Protein 4HS2 (pdb70)

Secondary structure (DSSP, 8-state):
---TTTHHHHHHHHHHTT-HHHHHHHHHHHHHTHHHHTTSHHHHHHHHH-HHHHHHHHHHHHT-

GO terms:
  GO:0005634 nucleus (C, IDA)
  GO:0031463 Cul3-RING ubiquitin ligase complex (C, IDA)
  GO:0005634 nucleus (C, EXP)
  GO:0005737 cytoplasm (C, EXP)
  GO:0016607 nuclear speck (C, EXP)
  GO:0043161 proteasome-mediated ubiquitin-dependent protein catabolic process (P, IMP)
  GO:0005634 nucleus (C, TAS)
  GO:0005654 nucleoplasm (C, TAS)
  GO:0005829 cytosol (C, TAS)
  GO:0042802 identical protein binding (F, IPI)
  GO:0005515 protein binding (F, IPI)
  GO:0140678 molecular function inhibitor activity (F, EXP)
  GO:0000209 protein polyubiquitination (P, IDA)
  GO:0031625 ubiquitin protein ligase binding (F, IPI)

Sequence (64 aa):
NLSVENAAEILILLADLHSADQQLKTQAVDFINYHASDVLEETSSGWKSSMVVSHPHLVAEEAYRSSLASA

InterPro domains:
  IPR000210 BTB/POZ domain [PF00651] (192-296)
  IPR000210 BTB/POZ domain [PS50097] (200-262)
  IPR000210 BTB/POZ domain [SM00225] (200-297)
  IPR002083 MATH/TRAF domain [PF22486] (33-161)
  IPR002083 MATH/TRAF domain [PS50144] (31-161)
  IPR002083 MATH/TRAF domain [SM00061] (36-142)
  IPR008974 TRAF-like [G3DSA:2.60.210.10] (29-166)
  IPR011333 SKP1/BTB/POZ domain superfamily [G3DSA:3.30.710.10] (175-291)
  IPR011333 SKP1/BTB/POZ domain superfamily [SSF54695] (180-295)
  IPR034089 SPOP, C-terminal BACK domain [cd18518] (297-367)
  IPR056423 BPM/SPOP, BACK domain [PF24570] (301-351)

B-factor: mean 21.27, std 11.85, range [11.07, 123.41]

Nearest PDB structures (foldseek):
  4hs2-assembly1_A-2  TM=1.016E+00  e=7.572E-09  Homo sapiens
  8dws-assembly1_A  TM=9.805E-01  e=1.292E-07  Homo sapiens
  8dwv-assembly1_E  TM=9.984E-01  e=2.475E-07  Homo sapiens
  8dws-assembly1_D  TM=9.705E-01  e=1.082E-07  Homo sapiens
  4j8z-assembly1_A  TM=1.003E+00  e=4.470E-07  Homo sapiens

Organism: Homo sapiens (NCBI:txid9606)

Foldseek 3Di:
DDDLQCLLVQCVVCVVVVVVVSNVVSLVVCLVVVVSSVPYPSNVVCCVPPVVSVVVSVVVNVVD

Radius of gyration: 10.22 Å; Cα contacts (8 Å, |Δi|>4): 67; chains: 1; bounding box: 22×24×21 Å

CATH classification: 1.25.40.420

Solvent-accessible surface area: 4207 Å² total; per-residue (Å²): 191,47,28,41,124,40,0,2,87,39,0,33,90,0,40,120,129,93,35,110,140,65,36,80,83,0,8,78,41,3,30,190,60,30,92,80,0,75,128,20,89,8,32,116,70,0,65,128,65,51,79,100,0,37,59,63,5,154,186,34,93,72,97,116

Structure (mmCIF, N/CA/C/O backbone):
data_4HS2
#
_entry.id   4HS2
#
_cell.length_a   57.650
_cell.length_b   57.650
_cell.length_c   102.810
_cell.angle_alpha   90.000
_cell.angle_beta   90.000
_cell.angle_gamma   120.000
#
_symmetry.space_group_name_H-M   'P 61 2 2'
#
loop_
_entity.id
_entity.type
_entity.pdbx_description
1 polymer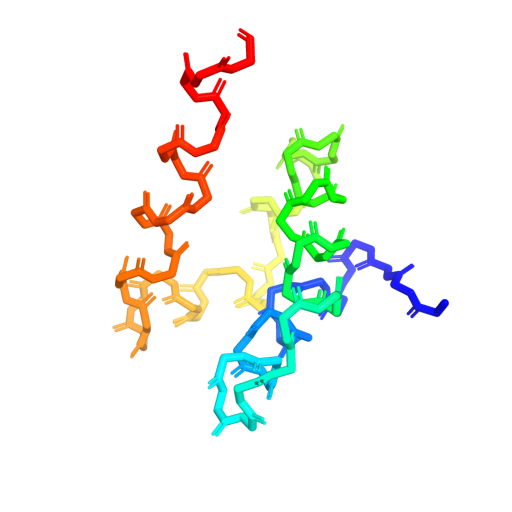 'Speckle-type POZ protein'
2 water water
#
loop_
_atom_site.group_PDB
_atom_site.id
_atom_site.type_symbol
_atom_site.label_atom_id
_atom_site.label_alt_id
_atom_site.label_comp_id
_atom_site.label_asym_id
_atom_site.label_entity_id
_atom_site.label_seq_id
_atom_site.pdbx_PDB_ins_code
_atom_site.Cartn_x
_atom_site.Cartn_y
_atom_site.Cartn_z
_atom_site.occupancy
_atom_site.B_iso_or_equiv
_atom_site.auth_seq_id
_atom_site.auth_comp_id
_atom_site.auth_asym_id
_atom_site.auth_atom_id
_atom_site.pdbx_PDB_model_num
ATOM 1 N N . ASN A 1 32 ? 12.672 2.861 2.785 1.00 44.96 296 ASN A N 1
ATOM 2 C CA . ASN A 1 32 ? 13.929 2.670 3.603 1.00 35.41 296 ASN A CA 1
ATOM 3 C C . ASN A 1 32 ? 15.092 3.613 3.265 1.00 28.44 296 ASN A C 1
ATOM 4 O O . ASN A 1 32 ? 16.198 3.447 3.787 1.00 27.10 296 ASN A O 1
ATOM 9 N N . LEU A 1 33 ? 14.859 4.588 2.398 1.00 20.86 297 LEU A N 1
ATOM 10 C CA . LEU A 1 33 ? 15.817 5.648 2.177 1.00 17.07 297 LEU A CA 1
ATOM 11 C C . LEU A 1 33 ? 15.820 6.561 3.386 1.00 15.09 297 LEU A C 1
ATOM 12 O O . LEU A 1 33 ? 14.779 6.918 3.926 1.00 18.78 297 LEU A O 1
ATOM 17 N N . SER A 1 34 ? 17.021 6.951 3.766 1.00 14.20 298 SER A N 1
ATOM 18 C CA . SER A 1 34 ? 17.249 7.860 4.855 1.00 14.73 298 SER A CA 1
ATOM 19 C C . SER A 1 34 ? 18.300 8.865 4.457 1.00 13.77 298 SER A C 1
ATOM 20 O O . SER A 1 34 ? 19.094 8.625 3.551 1.00 13.65 298 SER A O 1
ATOM 23 N N . VAL A 1 35 ? 18.322 10.000 5.148 1.00 13.78 299 VAL A N 1
ATOM 24 C CA . VAL A 1 35 ? 19.370 10.977 4.880 1.00 12.67 299 VAL A CA 1
ATOM 25 C C . VAL A 1 35 ? 20.758 10.311 4.965 1.00 12.65 299 VAL A C 1
ATOM 26 O O . VAL A 1 35 ? 21.618 10.519 4.115 1.00 13.73 299 VAL A O 1
ATOM 30 N N . GLU A 1 36 ? 20.958 9.508 6.009 1.00 12.68 300 GLU A N 1
ATOM 31 C CA . GLU A 1 36 ? 22.253 8.911 6.270 1.00 12.60 300 GLU A CA 1
ATOM 32 C C . GLU A 1 36 ? 22.671 7.818 5.283 1.00 11.68 300 GLU A C 1
ATOM 33 O O . GLU A 1 36 ? 23.868 7.572 5.132 1.00 13.60 300 GLU A O 1
ATOM 39 N N . ASN A 1 37 ? 21.710 7.144 4.645 1.00 11.91 301 ASN A N 1
ATOM 40 C CA . ASN A 1 37 ? 22.063 6.084 3.689 1.00 13.13 301 ASN A CA 1
ATOM 41 C C . ASN A 1 37 ? 21.894 6.480 2.217 1.00 11.76 301 ASN A C 1
ATOM 42 O O . ASN A 1 37 ? 22.237 5.660 1.346 1.00 13.78 301 ASN A O 1
ATOM 47 N N . ALA A 1 38 ? 21.370 7.672 1.933 1.00 12.72 302 ALA A N 1
ATOM 48 C CA . ALA A 1 38 ? 20.871 7.941 0.578 1.00 13.03 302 ALA A CA 1
ATOM 49 C C . AL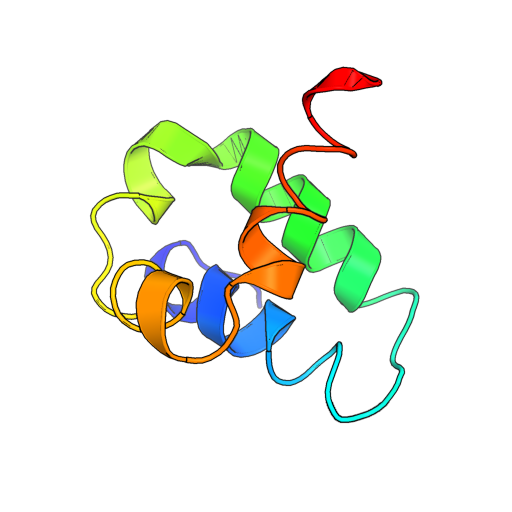A A 1 38 ? 21.984 7.885 -0.474 1.00 12.61 302 ALA A C 1
ATOM 50 O O . ALA A 1 38 ? 21.772 7.286 -1.542 1.00 12.47 302 ALA A O 1
ATOM 52 N N . ALA A 1 39 ? 23.147 8.513 -0.194 1.00 11.86 303 ALA A N 1
ATOM 53 C CA . ALA A 1 39 ? 24.264 8.478 -1.149 1.00 11.07 303 ALA A CA 1
ATOM 54 C C . ALA A 1 39 ? 24.722 7.037 -1.390 1.00 11.54 303 ALA A C 1
ATOM 55 O O . ALA A 1 39 ? 24.969 6.623 -2.537 1.00 12.01 303 ALA A O 1
ATOM 57 N N . GLU A 1 40 ? 24.841 6.258 -0.317 1.00 12.43 304 GLU A N 1
ATOM 58 C CA . GLU A 1 40 ? 25.234 4.862 -0.434 1.00 12.87 304 GLU A CA 1
ATOM 59 C C . GLU A 1 40 ? 24.219 4.024 -1.226 1.00 11.99 304 GLU A C 1
ATOM 60 O O . GLU A 1 40 ? 24.609 3.149 -2.018 1.00 13.48 304 GLU A O 1
ATOM 66 N N . ILE A 1 41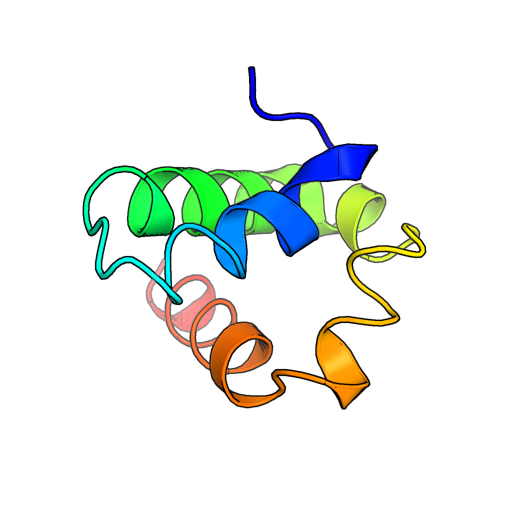 ? 22.939 4.305 -1.065 1.00 12.99 305 ILE A N 1
ATOM 67 C CA . ILE A 1 41 ? 21.903 3.622 -1.837 1.00 12.87 305 ILE A CA 1
ATOM 68 C C . ILE A 1 41 ? 22.023 4.006 -3.314 1.00 13.42 305 ILE A C 1
ATOM 69 O O . ILE A 1 41 ? 21.877 3.145 -4.179 1.00 14.48 305 ILE A O 1
ATOM 74 N N . LEU A 1 42 ? 22.309 5.273 -3.609 1.00 12.14 306 LEU A N 1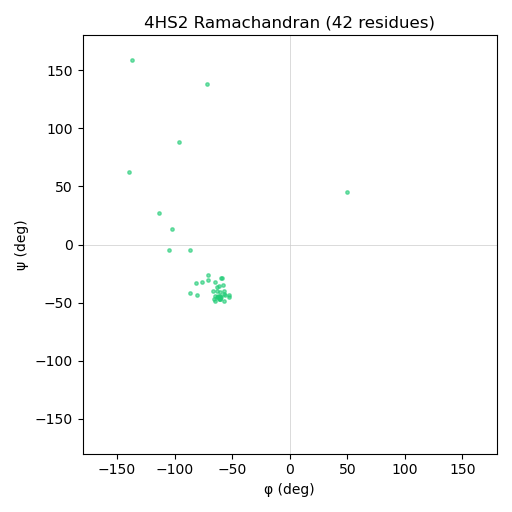
ATOM 75 C CA . LEU A 1 42 ? 22.513 5.703 -4.991 1.00 13.22 306 LEU A CA 1
ATOM 76 C C . LEU A 1 42 ? 23.672 4.933 -5.616 1.00 12.30 306 LEU A C 1
ATOM 77 O O . LEU A 1 42 ? 23.564 4.459 -6.756 1.00 13.73 306 LEU A O 1
ATOM 82 N N . ILE A 1 43 ? 24.777 4.801 -4.883 1.00 12.10 307 ILE A N 1
ATOM 83 C CA . ILE A 1 43 ? 25.927 4.024 -5.375 1.00 12.49 307 ILE A CA 1
ATOM 84 C C . ILE A 1 43 ? 25.511 2.591 -5.680 1.00 13.19 307 ILE A C 1
ATOM 85 O O . ILE A 1 43 ? 25.862 2.052 -6.733 1.00 13.44 307 ILE A O 1
ATOM 90 N N A LEU A 1 44 ? 24.757 1.946 -4.779 0.50 13.23 308 LEU A N 1
ATOM 91 N N B LEU A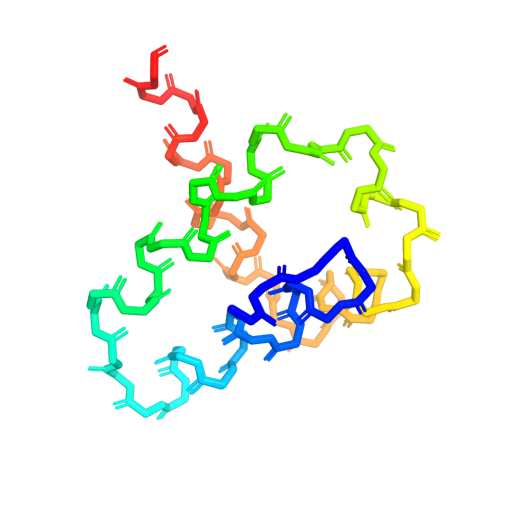 1 44 ? 24.746 2.004 -4.769 0.50 13.76 308 LEU A N 1
ATOM 92 C CA A LEU A 1 44 ? 24.336 0.539 -4.997 0.50 12.61 308 LEU A CA 1
ATOM 93 C CA B LEU A 1 44 ? 24.322 0.623 -4.886 0.50 13.77 308 LEU A CA 1
ATOM 94 C C A LEU A 1 44 ? 23.311 0.409 -6.106 0.50 12.83 308 LEU A C 1
ATOM 95 C C B LEU A 1 44 ? 23.344 0.440 -6.059 0.50 13.00 308 LEU A C 1
ATOM 96 O O A LEU A 1 44 ? 23.298 -0.600 -6.837 0.50 15.65 308 LEU A O 1
ATOM 97 O O B LEU A 1 44 ? 23.446 -0.543 -6.816 0.50 15.40 308 LEU A O 1
ATOM 106 N N . ALA A 1 45 ? 22.438 1.402 -6.240 1.00 14.51 309 ALA A N 1
ATOM 107 C CA . ALA A 1 45 ? 21.468 1.390 -7.347 1.00 13.64 309 ALA A CA 1
ATOM 108 C C . ALA A 1 45 ? 22.219 1.476 -8.680 1.00 13.74 309 ALA A C 1
ATOM 109 O O . ALA A 1 45 ? 21.921 0.739 -9.620 1.00 17.10 309 ALA A O 1
ATOM 111 N N . ASP A 1 46 ? 23.218 2.339 -8.740 1.00 14.17 310 ASP A N 1
ATOM 112 C CA . ASP A 1 46 ? 24.031 2.475 -9.955 1.00 15.24 310 ASP A CA 1
ATOM 113 C C . ASP A 1 46 ? 24.807 1.195 -10.249 1.00 14.86 310 ASP A C 1
ATOM 114 O O . ASP A 1 46 ? 24.840 0.709 -11.389 1.00 16.58 310 ASP A O 1
ATOM 119 N N . LEU A 1 47 ? 25.408 0.617 -9.205 1.00 14.33 311 LEU A N 1
ATOM 120 C CA . LEU A 1 47 ? 26.223 -0.593 -9.353 1.00 13.58 311 LEU A CA 1
ATOM 121 C C . LEU A 1 47 ? 25.415 -1.733 -9.998 1.00 13.63 311 LEU A C 1
ATOM 122 O O . LEU A 1 47 ? 25.932 -2.491 -10.823 1.00 16.92 311 LEU A O 1
ATOM 127 N N . HIS A 1 48 ? 24.154 -1.846 -9.593 1.00 13.46 312 HIS A N 1
ATOM 128 C CA . HIS A 1 48 ? 23.283 -2.914 -10.054 1.00 13.37 312 HIS A CA 1
ATOM 129 C C . HIS A 1 48 ? 22.290 -2.495 -11.116 1.00 14.50 312 HIS A C 1
ATOM 130 O O . HIS A 1 48 ? 21.321 -3.205 -11.405 1.00 14.96 312 HIS A O 1
ATOM 137 N N . SER A 1 49 ? 22.507 -1.322 -11.692 1.00 15.13 313 SER A N 1
ATOM 138 C CA . SER A 1 49 ? 21.647 -0.810 -12.776 1.00 16.81 313 SER A CA 1
ATOM 139 C C . SER A 1 49 ? 20.161 -0.890 -12.436 1.00 16.94 313 SER A C 1
ATOM 140 O O . SER A 1 49 ? 19.311 -1.280 -13.259 1.00 17.70 313 SER A O 1
ATOM 143 N N . ALA A 1 50 ? 19.854 -0.473 -11.208 1.00 16.84 314 ALA A N 1
ATOM 144 C CA . ALA A 1 50 ? 18.499 -0.550 -10.660 1.00 17.70 314 ALA A CA 1
ATOM 145 C C . ALA A 1 50 ? 17.880 0.815 -10.897 1.00 16.46 314 ALA A C 1
ATOM 146 O O . ALA A 1 50 ? 17.989 1.706 -10.057 1.00 18.28 314 ALA A O 1
ATOM 148 N N . ASP A 1 51 ? 17.272 0.987 -12.067 1.00 20.43 315 ASP A N 1
ATOM 149 C CA . ASP A 1 51 ? 16.822 2.315 -12.495 1.00 21.71 315 ASP A CA 1
ATOM 150 C C . ASP A 1 51 ? 15.797 2.976 -11.589 1.00 21.02 315 ASP A C 1
ATOM 151 O O . ASP A 1 51 ? 15.885 4.185 -11.326 1.00 22.68 315 ASP A O 1
ATOM 156 N N A GLN A 1 52 ? 14.795 2.214 -11.144 0.50 24.20 316 GLN A N 1
ATOM 157 N N B GLN A 1 52 ? 14.809 2.215 -11.139 0.50 23.58 316 GLN A N 1
ATOM 158 C CA A GLN A 1 52 ? 13.750 2.768 -10.271 0.50 25.87 316 GLN A CA 1
ATOM 159 C CA B GLN A 1 52 ? 13.759 2.788 -10.309 0.50 25.57 316 GLN A CA 1
ATOM 160 C C A GLN A 1 52 ? 14.383 3.242 -8.966 0.50 21.29 316 GLN A C 1
ATOM 161 C C B GLN A 1 52 ? 14.324 3.207 -8.940 0.50 21.67 316 GLN A C 1
ATOM 162 O O A GLN A 1 52 ? 14.165 4.369 -8.534 0.50 20.88 316 GLN A O 1
ATOM 163 O O B GLN A 1 52 ? 14.000 4.275 -8.440 0.50 22.88 316 GLN A O 1
ATOM 174 N N . LEU A 1 53 ? 15.190 2.380 -8.356 1.00 21.15 317 LEU A N 1
ATOM 175 C CA . LEU A 1 53 ? 15.858 2.725 -7.095 1.00 19.55 317 LEU A CA 1
ATOM 176 C C . LEU A 1 53 ? 16.781 3.928 -7.274 1.00 16.39 317 LEU A C 1
ATOM 177 O O . LEU A 1 53 ? 16.849 4.804 -6.419 1.00 17.12 317 LEU A O 1
ATOM 182 N N . LYS A 1 54 ? 17.489 3.978 -8.402 1.00 16.59 318 LYS A N 1
ATOM 183 C CA . LYS A 1 54 ? 18.380 5.104 -8.689 1.00 15.76 318 LYS A CA 1
ATOM 184 C C . LYS A 1 54 ? 17.587 6.399 -8.739 1.00 15.18 318 LYS A C 1
ATOM 185 O O . LYS A 1 54 ? 17.983 7.401 -8.149 1.00 15.66 318 LYS A O 1
ATOM 191 N N . THR A 1 55 ? 16.464 6.373 -9.462 1.00 16.91 319 THR A N 1
ATOM 192 C CA . THR A 1 55 ? 15.611 7.543 -9.577 1.00 17.44 319 THR A CA 1
ATOM 193 C C . THR A 1 55 ? 15.072 7.959 -8.201 1.00 16.46 319 THR A C 1
ATOM 194 O O . THR A 1 55 ? 15.095 9.143 -7.856 1.00 17.27 319 THR A O 1
ATOM 198 N N . GLN A 1 56 ? 14.578 6.997 -7.423 1.00 17.36 320 GLN A N 1
ATOM 199 C CA . GLN A 1 56 ? 14.091 7.272 -6.070 1.00 16.29 320 GLN A CA 1
ATOM 200 C C . GLN A 1 56 ? 15.179 7.910 -5.194 1.00 14.94 320 GLN A C 1
ATOM 201 O O . GLN A 1 56 ? 14.935 8.888 -4.488 1.00 16.45 320 GLN A O 1
ATOM 207 N N . ALA A 1 57 ? 16.401 7.380 -5.293 1.00 14.14 321 ALA A N 1
ATOM 208 C CA . ALA A 1 57 ? 17.527 7.878 -4.509 1.00 13.77 321 ALA A CA 1
ATOM 209 C C . ALA A 1 57 ? 17.899 9.296 -4.916 1.00 12.62 321 ALA A C 1
ATOM 210 O O . ALA A 1 57 ? 18.111 10.146 -4.053 1.00 13.85 321 ALA A O 1
ATOM 212 N N . VAL A 1 58 ? 17.999 9.560 -6.229 1.00 13.79 322 VAL A N 1
ATOM 213 C CA . VAL A 1 58 ? 18.309 10.902 -6.701 1.00 13.11 322 VAL A CA 1
ATOM 214 C C . VAL A 1 58 ? 17.241 11.892 -6.265 1.00 12.46 322 VAL A C 1
ATOM 215 O O . VAL A 1 58 ? 17.549 12.987 -5.782 1.00 13.49 322 VAL A O 1
ATOM 219 N N . ASP A 1 59 ? 15.974 11.512 -6.423 1.00 13.99 323 ASP A N 1
ATOM 220 C CA . ASP A 1 59 ? 14.895 12.408 -6.047 1.00 14.08 323 ASP A CA 1
ATOM 221 C C . ASP A 1 59 ? 14.930 12.697 -4.532 1.00 12.47 323 ASP A C 1
ATOM 222 O O . ASP A 1 59 ? 14.724 13.830 -4.102 1.00 14.73 323 ASP A O 1
ATOM 227 N N . PHE A 1 60 ? 15.212 11.670 -3.744 1.00 13.42 324 PHE A N 1
ATOM 228 C CA . PHE A 1 60 ? 15.328 11.826 -2.285 1.00 13.03 324 PHE A CA 1
ATOM 229 C C . PHE A 1 60 ? 16.479 12.768 -1.898 1.00 12.88 324 PHE A C 1
ATOM 230 O O . PHE A 1 60 ? 16.315 13.672 -1.076 1.00 13.98 324 PHE A O 1
ATOM 238 N N . ILE A 1 61 ? 17.623 12.572 -2.537 1.00 13.03 325 ILE A N 1
ATOM 239 C CA . ILE A 1 61 ? 18.796 13.384 -2.294 1.00 12.71 325 ILE A CA 1
ATOM 240 C C . ILE A 1 61 ? 18.496 14.838 -2.632 1.00 12.72 325 ILE A C 1
ATOM 241 O O . ILE A 1 61 ? 18.782 15.742 -1.842 1.00 14.40 325 ILE A O 1
ATOM 246 N N . ASN A 1 62 ? 17.877 15.062 -3.794 1.00 13.07 326 ASN A N 1
ATOM 247 C CA . ASN A 1 62 ? 17.527 16.418 -4.202 1.00 14.27 326 ASN A CA 1
ATOM 248 C C . ASN A 1 62 ? 16.577 17.074 -3.217 1.00 13.99 326 ASN A C 1
ATOM 249 O O . ASN A 1 62 ? 16.731 18.246 -2.854 1.00 17.74 326 ASN A O 1
ATOM 254 N N . TYR A 1 63 ? 15.616 16.300 -2.741 1.00 13.71 327 TYR A N 1
ATOM 255 C CA . TYR A 1 63 ? 14.590 16.837 -1.840 1.00 14.96 327 TYR A CA 1
ATOM 256 C C . TYR A 1 63 ? 15.185 17.143 -0.459 1.00 14.01 327 TYR A C 1
ATOM 257 O O . TYR A 1 63 ? 14.744 18.060 0.231 1.00 17.48 327 TYR A O 1
ATOM 266 N N . HIS A 1 64 ? 16.194 16.367 -0.086 1.00 13.55 328 HIS A N 1
ATOM 267 C CA . HIS A 1 64 ? 16.841 16.468 1.230 1.00 13.70 328 HIS A CA 1
ATOM 268 C C . HIS A 1 64 ? 18.272 16.949 1.147 1.00 14.22 328 HIS A C 1
ATOM 269 O O . HIS A 1 64 ? 19.104 16.666 2.021 1.00 14.00 328 HIS A O 1
ATOM 276 N N . ALA A 1 65 ? 18.592 17.718 0.113 1.00 13.56 329 ALA A N 1
ATOM 277 C CA . ALA A 1 65 ? 19.981 18.044 -0.201 1.00 13.20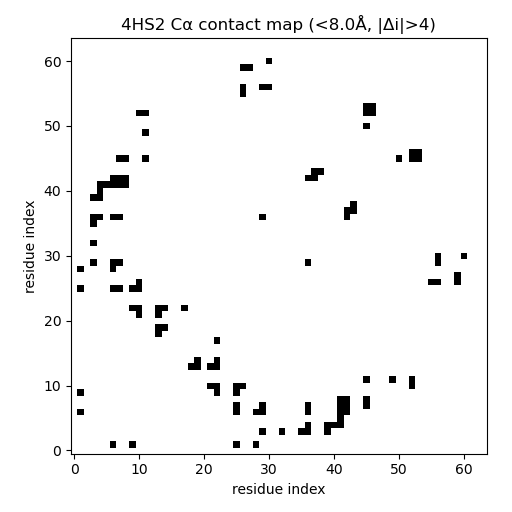 329 ALA A CA 1
ATOM 278 C C . ALA A 1 65 ? 20.711 18.692 0.982 1.00 13.76 329 ALA A C 1
ATOM 279 O O . ALA A 1 65 ? 21.844 18.327 1.256 1.00 15.84 329 ALA A O 1
ATOM 281 N N . SER A 1 66 ? 20.060 19.630 1.678 1.00 16.37 330 SER A N 1
ATOM 282 C CA . SER A 1 66 ? 20.708 20.344 2.755 1.00 17.31 330 SER A CA 1
ATOM 283 C C . SER A 1 66 ? 21.210 19.415 3.837 1.00 17.10 330 SER A C 1
ATOM 284 O O . SER A 1 66 ? 22.256 19.641 4.422 1.00 23.78 330 SER A O 1
ATOM 287 N N . ASP A 1 67 ? 20.479 18.339 4.086 1.00 14.55 331 ASP A N 1
ATOM 288 C CA . ASP A 1 67 ? 20.885 17.354 5.079 1.00 14.38 331 ASP A CA 1
ATOM 289 C C . ASP A 1 67 ? 21.824 16.293 4.504 1.00 12.36 331 ASP A C 1
ATOM 290 O O . ASP A 1 67 ? 22.802 15.900 5.132 1.00 13.07 331 ASP A O 1
ATOM 295 N N . VAL A 1 68 ? 21.533 15.809 3.291 1.00 12.32 332 VAL A N 1
ATOM 296 C CA . VAL A 1 68 ? 22.381 14.781 2.702 1.00 12.58 332 VAL A CA 1
ATOM 297 C C . VAL A 1 68 ? 23.814 15.267 2.506 1.00 11.70 332 VAL A C 1
ATOM 298 O O . VAL A 1 68 ? 24.766 14.508 2.689 1.00 12.59 332 VAL A O 1
ATOM 302 N N . LEU A 1 69 ? 23.985 16.542 2.162 1.00 13.42 333 LEU A N 1
ATOM 303 C CA . LEU A 1 69 ? 25.305 17.110 1.928 1.00 14.84 333 LEU A CA 1
ATOM 304 C C . LEU A 1 69 ? 26.223 17.080 3.170 1.00 14.08 333 LEU A C 1
ATOM 305 O O . LEU A 1 69 ? 27.434 17.184 3.056 1.00 17.13 333 LEU A O 1
ATOM 310 N N A GLU A 1 70 ? 25.617 16.917 4.349 0.50 14.01 334 GLU A N 1
ATOM 311 N N B GLU A 1 70 ? 25.628 16.900 4.349 0.50 13.68 334 GLU A N 1
ATOM 312 C CA A GLU A 1 70 ? 26.378 16.850 5.603 0.50 14.86 334 GLU A CA 1
ATOM 313 C CA B GLU A 1 70 ? 26.407 16.821 5.591 0.50 13.82 334 GLU A CA 1
ATOM 314 C C A GLU A 1 70 ? 26.737 15.433 6.029 0.50 15.06 334 GLU A C 1
ATOM 315 C C B GLU A 1 70 ? 26.904 15.433 5.921 0.50 14.13 334 GLU A C 1
ATOM 316 O O A GLU A 1 70 ? 27.287 15.249 7.127 0.50 17.94 334 GLU A O 1
ATOM 317 O O B GLU A 1 70 ? 27.739 15.268 6.818 0.50 15.47 334 GLU A O 1
ATOM 328 N N . THR A 1 71 ? 26.387 14.443 5.207 1.00 12.78 335 THR A N 1
ATOM 329 C CA . THR A 1 71 ? 26.607 13.048 5.565 1.00 13.68 335 THR A CA 1
ATOM 330 C C . THR A 1 71 ? 27.955 12.543 5.078 1.00 13.81 335 THR A C 1
ATOM 331 O O . THR A 1 71 ? 28.442 12.953 4.015 1.00 14.03 335 THR A O 1
ATOM 335 N N A SER A 1 72 ? 28.551 11.612 5.811 0.50 14.52 336 SER A N 1
ATOM 336 N N B SER A 1 72 ? 28.545 11.617 5.829 0.50 14.76 336 SER A N 1
ATOM 337 C CA A SER A 1 72 ? 29.813 11.032 5.346 0.50 14.55 336 SER A CA 1
ATOM 338 C CA B SER A 1 72 ? 29.781 10.948 5.405 0.50 14.79 336 SER A CA 1
ATOM 339 C C A SER A 1 72 ? 29.594 10.240 4.051 0.50 13.88 336 SER A C 1
ATOM 340 C C B SER A 1 72 ? 29.594 10.226 4.071 0.50 14.03 336 SER A C 1
ATOM 341 O O A SER A 1 72 ? 30.495 10.173 3.204 0.50 15.60 336 SER A O 1
ATOM 342 O O B SER A 1 72 ? 30.514 10.172 3.235 0.50 16.10 336 SER A O 1
ATOM 347 N N . GLY A 1 73 ? 28.410 9.632 3.891 1.00 13.99 337 GLY A N 1
ATOM 348 C CA . GLY A 1 73 ? 28.123 8.884 2.669 1.00 13.37 337 GLY A CA 1
ATOM 349 C C . GLY A 1 73 ? 28.198 9.766 1.436 1.00 12.41 337 GLY A C 1
ATOM 350 O O . GLY A 1 73 ? 28.773 9.380 0.410 1.00 13.85 337 GLY A O 1
ATOM 351 N N . TRP A 1 74 ? 27.622 10.950 1.522 1.00 13.05 338 TRP A N 1
ATOM 352 C CA . TRP A 1 74 ? 27.697 11.901 0.417 1.00 12.47 338 TRP A CA 1
ATOM 353 C C . TRP A 1 74 ? 29.124 12.348 0.175 1.00 12.82 338 TRP A C 1
ATOM 354 O O . TRP A 1 74 ? 29.626 12.336 -0.975 1.00 12.96 338 TRP A O 1
ATOM 365 N N . LYS A 1 75 ? 29.817 12.746 1.249 1.00 12.95 339 LYS A N 1
ATOM 366 C CA . LYS A 1 75 ? 31.165 13.251 1.117 1.00 13.90 339 LYS A CA 1
ATOM 367 C C . LYS A 1 75 ? 32.087 12.207 0.483 1.00 14.27 339 LYS A C 1
ATOM 368 O O . LYS A 1 75 ? 32.957 12.540 -0.327 1.00 15.65 339 LYS A O 1
ATOM 374 N N A SER A 1 76 ? 31.886 10.940 0.827 0.50 14.03 340 SER A N 1
ATOM 375 N N B SER A 1 76 ? 31.882 10.948 0.844 0.50 13.32 340 SER A N 1
ATOM 376 C CA A SER A 1 76 ? 32.690 9.852 0.270 0.50 15.75 340 SER A CA 1
ATOM 377 C CA B SER A 1 76 ? 32.655 9.856 0.283 0.50 14.04 340 SER A CA 1
ATOM 378 C C A SER A 1 76 ? 32.325 9.591 -1.202 0.50 14.70 340 SER A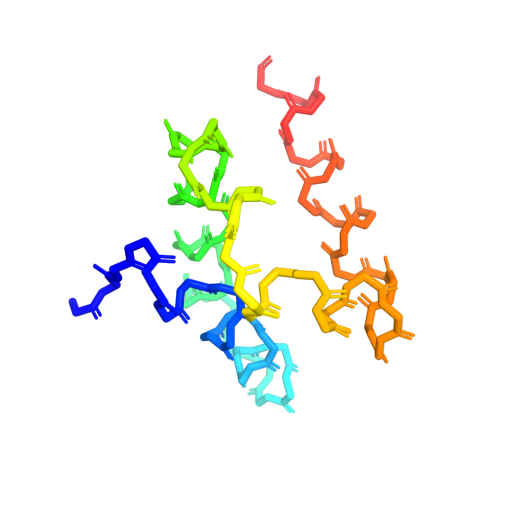 C 1
ATOM 379 C C B SER A 1 76 ? 32.337 9.708 -1.208 0.50 13.71 340 SER A C 1
ATOM 380 O O A SER A 1 76 ? 33.185 9.234 -2.021 0.50 16.31 340 SER A O 1
ATOM 381 O O B SER A 1 76 ? 33.242 9.585 -2.046 0.50 14.82 340 SER A O 1
ATOM 386 N N . MET A 1 77 ? 31.044 9.754 -1.526 1.00 13.53 341 MET A N 1
ATOM 387 C CA . MET A 1 77 ? 30.561 9.574 -2.903 1.00 13.50 341 MET A CA 1
ATOM 388 C C . MET A 1 77 ? 31.123 10.619 -3.842 1.00 12.59 341 MET A C 1
ATOM 389 O O . MET A 1 77 ? 31.413 10.318 -4.998 1.00 14.24 341 MET A O 1
ATOM 394 N N . VAL A 1 78 ? 31.273 11.847 -3.355 1.00 13.27 342 VAL A N 1
ATOM 395 C CA . VAL A 1 78 ? 31.867 12.915 -4.172 1.00 14.02 342 VAL A CA 1
ATOM 396 C C . VAL A 1 78 ? 33.221 12.454 -4.7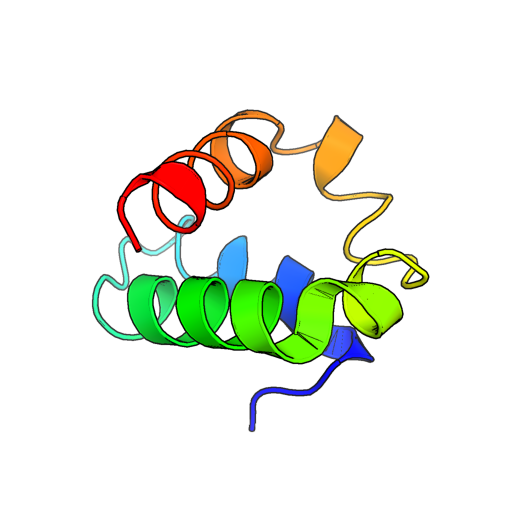43 1.00 14.18 342 VAL A C 1
ATOM 397 O O . VAL A 1 78 ? 33.521 12.671 -5.917 1.00 15.52 342 VAL A O 1
ATOM 401 N N . VAL A 1 79 ? 34.043 11.810 -3.914 1.00 15.08 343 VAL A N 1
ATOM 402 C CA . VAL A 1 79 ? 35.356 11.327 -4.314 1.00 16.37 343 VAL A CA 1
ATOM 403 C C . VAL A 1 79 ? 35.275 10.005 -5.076 1.00 15.50 343 VAL A C 1
ATOM 404 O O . VAL A 1 79 ? 35.972 9.813 -6.085 1.00 18.22 343 VAL A O 1
ATOM 408 N N . SER A 1 80 ? 34.449 9.074 -4.599 1.00 15.06 344 SER A N 1
ATOM 409 C CA . SER A 1 80 ? 34.462 7.721 -5.156 1.00 15.88 344 SER A CA 1
ATOM 410 C C . SER A 1 80 ? 33.662 7.569 -6.453 1.00 16.64 344 SER A C 1
ATOM 411 O O . SER A 1 80 ? 34.023 6.770 -7.323 1.00 18.84 344 SER A O 1
ATOM 414 N N . HIS A 1 81 ? 32.592 8.331 -6.570 1.00 15.82 345 HIS A N 1
ATOM 415 C CA . HIS A 1 81 ? 31.640 8.237 -7.682 1.00 15.59 345 HIS A CA 1
ATOM 416 C C . HIS A 1 81 ? 31.195 9.613 -8.115 1.00 15.41 345 HIS A C 1
ATOM 417 O O . HIS A 1 81 ? 30.020 9.949 -8.069 1.00 15.88 345 HIS A O 1
ATOM 424 N N . PRO A 1 82 ? 32.146 10.438 -8.596 1.00 17.75 346 PRO A N 1
ATOM 425 C CA . PRO A 1 82 ? 31.756 11.799 -8.971 1.00 18.44 346 PRO A CA 1
ATOM 426 C C . PRO A 1 82 ? 30.677 11.869 -10.050 1.00 16.86 346 PRO A C 1
ATOM 427 O O . PRO A 1 82 ? 29.916 12.829 -10.077 1.00 17.24 346 PRO A O 1
ATOM 431 N N . HIS A 1 83 ? 30.620 10.862 -10.924 1.00 16.54 347 HIS A N 1
ATOM 432 C CA . HIS A 1 83 ? 29.574 10.833 -11.942 1.00 16.81 347 HIS A CA 1
ATOM 433 C C . HIS A 1 83 ? 28.193 10.805 -11.340 1.00 14.93 347 HIS A C 1
ATOM 434 O O . HIS A 1 83 ? 27.229 11.291 -11.961 1.00 15.99 347 HIS A O 1
ATOM 441 N N . LEU A 1 84 ? 28.059 10.238 -10.132 1.00 14.38 348 LEU A N 1
ATOM 442 C CA . LEU A 1 84 ? 26.755 10.189 -9.488 1.00 13.89 348 LEU A CA 1
ATOM 443 C C . LEU A 1 84 ? 26.348 11.551 -8.896 1.00 13.61 348 LEU A C 1
ATOM 444 O O . LEU A 1 84 ? 25.165 11.908 -8.873 1.00 14.76 348 LEU A O 1
ATOM 449 N N . VAL A 1 85 ? 27.329 12.321 -8.450 1.00 13.29 349 VAL A N 1
ATOM 450 C CA . VAL A 1 85 ? 27.059 13.705 -8.061 1.00 14.67 349 VAL A CA 1
ATOM 451 C C . VAL A 1 85 ? 26.561 14.469 -9.310 1.00 13.31 349 VAL A C 1
ATOM 452 O O . VAL A 1 85 ? 25.581 15.209 -9.250 1.00 15.45 349 VAL A O 1
ATOM 456 N N . ALA A 1 86 ? 27.235 14.253 -10.444 1.00 13.96 350 ALA A N 1
ATOM 457 C CA . ALA A 1 86 ? 26.862 14.874 -11.710 1.00 13.82 350 ALA A CA 1
ATOM 458 C C . ALA A 1 86 ? 25.436 14.474 -12.150 1.00 14.69 350 ALA A C 1
ATOM 459 O O . ALA A 1 86 ? 24.671 15.296 -12.661 1.00 16.68 350 ALA A O 1
ATOM 461 N N A GLU A 1 87 ? 25.079 13.222 -11.920 0.50 15.58 351 GLU A N 1
ATOM 462 N N B GLU A 1 87 ? 25.077 13.216 -11.932 0.50 15.67 351 GLU A N 1
ATOM 463 C CA A GLU A 1 87 ? 23.748 12.747 -12.260 0.50 17.37 351 GLU A CA 1
ATOM 464 C CA B GLU A 1 87 ? 23.739 12.741 -12.279 0.50 17.71 351 GLU A CA 1
ATOM 465 C C A GLU A 1 87 ? 22.670 13.376 -11.380 0.50 17.57 351 GLU A C 1
ATOM 466 C C B GLU A 1 87 ? 22.671 13.385 -11.384 0.50 17.66 351 GLU A C 1
ATOM 467 O O A GLU A 1 87 ? 21.609 13.752 -11.873 0.50 18.73 351 GLU A O 1
ATOM 468 O O B GLU A 1 87 ? 21.629 13.814 -11.879 0.50 18.34 351 GLU A O 1
ATOM 479 N N . ALA A 1 88 ? 22.960 13.520 -10.088 1.00 16.18 352 ALA A N 1
ATOM 480 C CA . ALA A 1 88 ? 22.049 14.211 -9.171 1.00 16.13 352 ALA A CA 1
ATOM 481 C C . ALA A 1 88 ? 21.882 15.676 -9.608 1.00 15.29 352 ALA A C 1
ATOM 482 O O . ALA A 1 88 ? 20.767 16.215 -9.652 1.00 17.62 352 ALA A O 1
ATOM 484 N N . TYR A 1 89 ? 22.997 16.306 -9.953 1.00 16.50 353 TYR A N 1
ATOM 485 C CA . TYR A 1 89 ? 23.009 17.679 -10.450 1.00 16.64 353 TYR A CA 1
ATOM 486 C C . TYR A 1 89 ? 22.131 17.831 -11.695 1.00 18.41 353 TYR A C 1
ATOM 487 O O . TYR A 1 89 ? 21.314 18.748 -11.795 1.00 19.15 353 TYR A O 1
ATOM 496 N N . ARG A 1 90 ? 22.316 16.927 -12.644 1.00 18.19 354 ARG A N 1
ATOM 497 C CA . ARG A 1 90 ? 21.544 16.978 -13.888 1.00 20.31 354 ARG A CA 1
ATOM 498 C C . ARG A 1 90 ? 20.038 16.916 -13.597 1.00 21.24 354 ARG A C 1
ATOM 499 O O . ARG A 1 90 ? 19.242 17.665 -14.189 1.00 26.06 354 ARG A O 1
ATOM 507 N N A SER A 1 91 ? 19.654 16.039 -12.671 0.50 20.49 355 SER A N 1
ATOM 508 N N B SER A 1 91 ? 19.651 16.035 -12.671 0.50 21.29 355 SER A N 1
ATOM 509 C CA A SER A 1 91 ? 18.257 15.895 -12.308 0.50 20.82 355 SER A CA 1
ATOM 510 C CA B SER A 1 91 ? 18.249 15.887 -12.292 0.50 22.59 355 SER A CA 1
ATOM 511 C C A SER A 1 91 ? 17.710 17.137 -11.620 0.50 24.99 355 SER A C 1
ATOM 512 C C B SER A 1 91 ? 17.709 17.138 -11.619 0.50 25.88 355 SER A C 1
ATOM 513 O O A SER A 1 91 ? 16.594 17.577 -11.912 0.50 29.37 355 SER A O 1
ATOM 514 O O B SER A 1 91 ? 16.602 17.589 -11.925 0.50 30.03 355 SER A O 1
ATOM 519 N N . LEU A 1 92 ? 18.483 17.675 -10.677 1.00 23.40 356 LEU A N 1
ATOM 520 C CA . LEU A 1 92 ? 18.062 18.851 -9.907 1.00 27.49 356 LEU A CA 1
ATOM 521 C C . LEU A 1 92 ? 17.921 20.045 -10.851 1.00 29.24 356 LEU A C 1
ATOM 522 O O . LEU A 1 92 ? 16.989 20.848 -10.728 1.00 37.28 356 LEU A O 1
ATOM 527 N N . ALA A 1 93 ? 18.836 20.159 -11.809 1.00 29.05 357 ALA A N 1
ATOM 528 C CA . ALA A 1 93 ? 18.793 21.237 -12.801 1.00 37.92 357 ALA A CA 1
ATOM 529 C C . ALA A 1 93 ? 17.574 21.184 -13.739 1.00 50.15 357 ALA A C 1
ATOM 530 O O . ALA A 1 93 ? 17.065 22.233 -14.206 1.00 123.41 357 ALA A O 1
ATOM 532 N N . SER A 1 94 ? 17.116 19.968 -14.024 1.00 44.66 358 SER A N 1
ATOM 533 C CA . SER A 1 94 ? 16.000 19.780 -14.947 1.00 52.52 358 SER A CA 1
ATOM 534 C C . SER A 1 94 ? 14.657 19.884 -14.228 1.00 55.40 358 SER A C 1
ATOM 535 O O . SER A 1 94 ? 13.598 19.841 -14.874 1.00 77.26 358 SER A O 1
ATOM 538 N N . ALA A 1 95 ? 14.696 20.029 -12.902 1.00 53.53 359 ALA A N 1
ATOM 539 C CA . ALA A 1 95 ? 13.478 20.201 -12.102 1.00 55.30 359 ALA A CA 1
ATOM 540 C C . ALA A 1 95 ? 12.914 21.615 -12.265 1.00 66.06 359 ALA A C 1
ATOM 541 O O . ALA A 1 95 ? 13.635 22.604 -12.112 1.00 79.21 359 ALA A O 1
#